Protein AF-D6TZQ7-F1 (afdb_monomer_lite)

InterPro domains:
  IPR000182 GNAT domain [PF00583] (3-52)
  IPR000182 GNAT domain [PS51186] (1-65)
  IPR016181 Acyl-CoA N-acyltransferase [SSF55729] (2-63)
  IPR050680 YpeA/RimI acetyltransferase [PTHR43420] (2-63)

Sequence (65 aa):
MSTHPDYRRKGLARSLILHALYRLRERGVTHVSISTAERNRRARPLYEKLGFQLVKTLPRYRKQT

Foldseek 3Di:
DDDDPVCPPVCPVVVVVVVVVVVCVVVVNPDDDDDDDPVPVVCVVSCVVVVDDDDDDDPPDDDDD

Organism: NCBI:txid485913

Secondary structure (DSSP, 8-state):
----GGGTTSSHHHHHHHHHHHHHHHTT---------TT-TTTHHHHHTTT-----PPP------

pLDDT: mean 80.65, std 13.12, range [46.47, 97.44]

Radius of gyration: 14.18 Å; chains: 1; bounding box: 38×27×33 Å

Structure (mmCIF, N/CA/C/O backbone):
data_AF-D6TZQ7-F1
#
_entry.id   AF-D6TZQ7-F1
#
loop_
_atom_site.group_PDB
_atom_site.id
_atom_site.type_symbol
_atom_site.label_atom_id
_atom_site.label_alt_id
_atom_site.label_comp_id
_atom_site.label_asym_id
_atom_site.label_entity_id
_atom_site.label_seq_id
_atom_site.pdbx_PDB_ins_code
_atom_site.Cartn_x
_atom_site.Cartn_y
_atom_site.Cartn_z
_atom_site.occupancy
_atom_site.B_iso_or_equiv
_atom_site.auth_seq_id
_atom_site.auth_comp_id
_atom_site.auth_asym_id
_atom_site.auth_atom_id
_atom_site.pdbx_PDB_model_num
ATOM 1 N N . MET A 1 1 ? 4.387 -11.736 -1.036 1.00 57.19 1 MET A N 1
ATOM 2 C CA . MET A 1 1 ? 3.680 -12.176 -2.259 1.00 57.19 1 MET A CA 1
ATOM 3 C C . MET A 1 1 ? 4.698 -12.569 -3.313 1.00 57.19 1 MET A C 1
ATOM 5 O O . MET A 1 1 ? 5.617 -11.796 -3.566 1.00 57.19 1 MET A O 1
ATOM 9 N N . SER A 1 2 ? 4.552 -13.757 -3.895 1.00 62.50 2 SER A N 1
ATOM 10 C CA . SER A 1 2 ? 5.320 -14.178 -5.067 1.00 62.50 2 SER A CA 1
ATOM 11 C C . SER A 1 2 ? 4.347 -14.279 -6.238 1.00 62.50 2 SER A C 1
ATOM 13 O O . SER A 1 2 ? 3.372 -15.016 -6.154 1.00 62.50 2 SER A O 1
ATOM 15 N N . THR A 1 3 ? 4.567 -13.500 -7.296 1.00 67.12 3 THR A N 1
ATOM 16 C CA . THR A 1 3 ? 3.877 -13.693 -8.579 1.00 67.12 3 THR A CA 1
ATOM 17 C C . THR A 1 3 ? 4.795 -14.534 -9.452 1.00 67.12 3 THR A C 1
ATOM 19 O O . THR A 1 3 ? 5.981 -14.188 -9.592 1.00 67.12 3 THR A O 1
ATOM 22 N N . 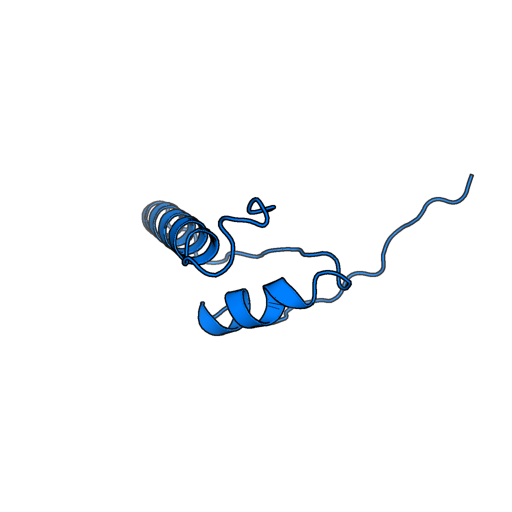HIS A 1 4 ? 4.254 -15.619 -10.016 1.00 72.75 4 HIS A N 1
ATOM 23 C CA . HIS A 1 4 ? 4.966 -16.480 -10.960 1.00 72.75 4 HIS A CA 1
ATOM 24 C C . HIS A 1 4 ? 5.658 -15.614 -12.029 1.00 72.75 4 HIS A C 1
ATOM 26 O O . HIS A 1 4 ? 5.037 -14.647 -12.486 1.00 72.75 4 HIS A O 1
ATOM 32 N N . PRO A 1 5 ? 6.934 -15.873 -12.380 1.00 69.94 5 PRO A N 1
ATOM 33 C CA . PRO A 1 5 ? 7.715 -15.025 -13.282 1.00 69.94 5 PRO A CA 1
ATOM 34 C C . PRO A 1 5 ? 6.965 -14.596 -14.548 1.00 69.94 5 PRO A C 1
ATOM 36 O O . PRO A 1 5 ? 6.939 -13.402 -14.847 1.00 69.94 5 PRO A O 1
ATOM 39 N N . ASP A 1 6 ? 6.254 -15.530 -15.178 1.00 77.19 6 ASP A N 1
ATOM 40 C CA . ASP A 1 6 ? 5.504 -15.337 -16.433 1.00 77.19 6 ASP A CA 1
ATOM 41 C C . ASP A 1 6 ? 4.267 -14.432 -16.303 1.00 77.19 6 ASP A C 1
ATOM 43 O O . ASP A 1 6 ? 3.692 -13.961 -17.286 1.00 77.19 6 ASP A O 1
ATOM 47 N N . TYR A 1 7 ? 3.845 -14.162 -15.070 1.00 68.69 7 TYR A N 1
ATOM 48 C CA . TYR A 1 7 ? 2.669 -13.355 -14.749 1.00 68.69 7 TYR A CA 1
ATOM 49 C C . TYR A 1 7 ? 3.039 -12.024 -14.084 1.00 68.69 7 TYR A C 1
ATOM 51 O O . TYR A 1 7 ? 2.175 -11.267 -13.632 1.00 68.69 7 TYR A O 1
ATOM 59 N N . ARG A 1 8 ? 4.335 -11.697 -14.021 1.00 72.50 8 ARG A N 1
ATOM 60 C CA . ARG A 1 8 ? 4.804 -10.396 -13.532 1.00 72.50 8 ARG A CA 1
ATOM 61 C C . ARG A 1 8 ? 4.438 -9.289 -14.520 1.00 72.50 8 ARG A C 1
ATOM 63 O O . ARG A 1 8 ? 4.154 -9.533 -15.683 1.00 72.50 8 ARG A O 1
ATOM 70 N N . ARG A 1 9 ? 4.442 -8.042 -14.037 1.00 71.19 9 ARG A N 1
ATOM 71 C CA . ARG A 1 9 ? 4.135 -6.822 -14.817 1.00 71.19 9 ARG A CA 1
ATOM 72 C C . ARG A 1 9 ? 2.716 -6.741 -15.409 1.00 71.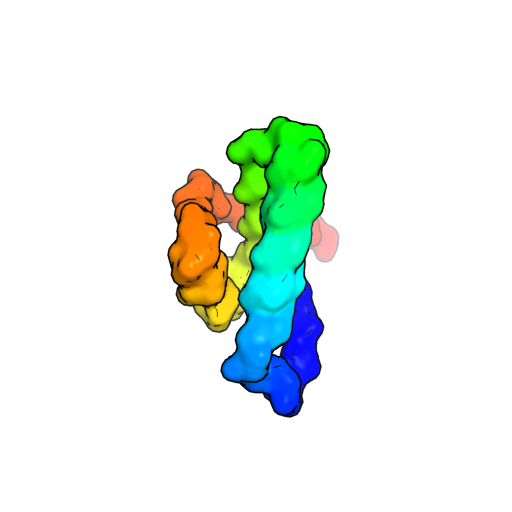19 9 ARG A C 1
ATOM 74 O O . ARG A 1 9 ? 2.376 -5.708 -15.960 1.00 71.19 9 ARG A O 1
ATOM 81 N N . LYS A 1 10 ? 1.852 -7.734 -15.180 1.00 77.69 10 LYS A N 1
ATOM 82 C CA . LYS A 1 10 ? 0.425 -7.719 -15.557 1.00 77.69 10 LYS A CA 1
ATOM 83 C C . LYS A 1 10 ? -0.494 -7.039 -14.528 1.00 77.69 10 LYS A C 1
ATOM 85 O O . LYS A 1 10 ? -1.697 -7.244 -14.532 1.00 77.69 10 LYS A O 1
ATOM 90 N N . GLY A 1 11 ? 0.063 -6.301 -13.568 1.00 79.44 11 GLY A N 1
ATOM 91 C CA . GLY A 1 11 ? -0.726 -5.613 -12.536 1.00 79.44 11 GLY A CA 1
ATOM 92 C C . GLY A 1 11 ? -1.359 -6.505 -11.455 1.00 79.44 11 GLY A C 1
ATOM 93 O O . GLY A 1 11 ? -1.909 -5.963 -10.506 1.00 79.44 11 GLY A O 1
ATOM 94 N N . LEU A 1 12 ? -1.222 -7.835 -11.505 1.00 82.69 12 LEU A N 1
ATOM 95 C CA . LEU A 1 12 ? -1.867 -8.763 -10.554 1.00 82.69 12 LEU A CA 1
ATOM 96 C C . LEU A 1 12 ? -1.584 -8.445 -9.078 1.00 82.69 12 LEU A C 1
ATOM 98 O O . LEU A 1 12 ? -2.494 -8.421 -8.253 1.00 82.69 12 LEU A O 1
ATOM 102 N N . ALA A 1 13 ? -0.325 -8.149 -8.741 1.00 83.50 13 ALA A N 1
ATOM 103 C CA . ALA A 1 13 ? 0.042 -7.770 -7.378 1.00 83.50 13 ALA A CA 1
ATOM 104 C C . ALA A 1 13 ? -0.643 -6.464 -6.940 1.00 83.50 13 ALA A C 1
ATOM 106 O O . ALA A 1 13 ? -1.074 -6.354 -5.797 1.00 83.50 13 ALA A O 1
ATOM 107 N N . ARG A 1 14 ? -0.794 -5.501 -7.859 1.00 86.75 14 ARG A N 1
ATOM 108 C CA . ARG A 1 14 ? -1.497 -4.238 -7.607 1.00 86.75 14 ARG A CA 1
ATOM 109 C C . ARG A 1 14 ? -2.976 -4.495 -7.325 1.00 86.75 14 ARG A C 1
ATOM 111 O O . ARG A 1 14 ? -3.485 -3.993 -6.330 1.00 86.75 14 ARG A O 1
ATOM 118 N N . SER A 1 15 ? -3.638 -5.296 -8.162 1.00 89.81 15 SER A N 1
ATOM 119 C CA . SER A 1 15 ? -5.062 -5.616 -8.009 1.00 89.81 15 SER A CA 1
ATOM 120 C C . SER A 1 15 ? -5.349 -6.314 -6.682 1.00 89.81 15 SER A C 1
ATOM 122 O O . SER A 1 15 ? -6.287 -5.941 -5.985 1.00 89.81 15 SER A O 1
ATOM 124 N N . LEU A 1 16 ? -4.501 -7.269 -6.288 1.00 89.56 16 LEU A N 1
ATOM 125 C CA . LEU A 1 16 ? -4.629 -7.962 -5.006 1.00 89.56 16 LEU A CA 1
ATOM 126 C C . LEU A 1 16 ? -4.484 -7.010 -3.812 1.00 89.56 16 LEU A C 1
ATOM 128 O O . LEU A 1 16 ? -5.285 -7.076 -2.883 1.00 89.56 16 LEU A O 1
ATOM 132 N N . ILE A 1 17 ? -3.493 -6.110 -3.838 1.00 90.44 17 ILE A N 1
ATOM 133 C CA . ILE A 1 17 ? -3.288 -5.148 -2.746 1.00 90.44 17 ILE A CA 1
ATOM 134 C C . ILE A 1 17 ? -4.461 -4.166 -2.670 1.00 90.44 17 ILE A C 1
ATOM 136 O O . ILE A 1 17 ? -4.978 -3.932 -1.584 1.00 90.44 17 ILE A O 1
ATOM 140 N N . LEU A 1 18 ? -4.924 -3.632 -3.803 1.00 92.38 18 LEU A N 1
ATOM 141 C CA . LEU A 1 18 ? -6.069 -2.717 -3.830 1.00 92.38 18 LEU A CA 1
ATOM 142 C C . LEU A 1 18 ? -7.349 -3.382 -3.318 1.00 92.38 18 LEU A C 1
ATOM 144 O O . LEU A 1 18 ? -8.065 -2.783 -2.520 1.00 92.38 18 LEU A O 1
ATOM 148 N N . HIS A 1 19 ? -7.612 -4.627 -3.719 1.00 94.25 19 HIS A N 1
ATOM 149 C CA . HIS A 1 19 ? -8.758 -5.376 -3.213 1.00 94.25 19 HIS A CA 1
ATOM 150 C C . HIS A 1 19 ? -8.662 -5.595 -1.696 1.00 94.25 19 HIS A C 1
ATOM 152 O O . HIS A 1 19 ? -9.638 -5.388 -0.979 1.00 94.25 19 HIS A O 1
ATOM 158 N N . ALA A 1 20 ? -7.480 -5.951 -1.183 1.00 92.94 20 ALA A N 1
ATOM 159 C CA . ALA A 1 20 ? -7.268 -6.094 0.254 1.00 92.94 20 ALA A CA 1
ATOM 160 C C . ALA A 1 20 ? -7.492 -4.768 1.003 1.00 92.94 20 ALA A C 1
ATOM 162 O O . ALA A 1 20 ? -8.193 -4.753 2.011 1.00 92.94 20 ALA A O 1
ATOM 163 N N . LEU A 1 21 ? -6.957 -3.652 0.494 1.00 93.88 21 LEU A N 1
ATOM 164 C CA . LEU A 1 21 ? -7.154 -2.322 1.079 1.00 93.88 21 LEU A CA 1
ATOM 165 C C . LEU A 1 21 ? -8.629 -1.915 1.109 1.00 93.88 21 LEU A C 1
ATOM 167 O O . LEU A 1 21 ? -9.091 -1.397 2.121 1.00 93.88 21 LEU A O 1
ATOM 171 N N . TYR A 1 22 ? -9.376 -2.190 0.038 1.00 95.75 22 TYR A N 1
ATOM 172 C CA . TYR A 1 22 ? -10.815 -1.936 -0.010 1.00 95.75 22 TYR A CA 1
ATOM 173 C C . TYR A 1 22 ? -11.554 -2.697 1.100 1.00 95.75 22 TYR A C 1
ATOM 175 O O . TYR A 1 22 ? -12.263 -2.093 1.900 1.00 95.75 22 TYR A O 1
ATOM 183 N N . ARG A 1 23 ? -11.294 -4.003 1.234 1.00 96.44 23 ARG A N 1
ATOM 184 C CA . ARG A 1 23 ? -11.913 -4.852 2.267 1.00 96.44 23 ARG A CA 1
ATOM 185 C C . ARG A 1 23 ? -11.535 -4.434 3.689 1.00 96.44 23 ARG A C 1
ATOM 187 O O . ARG A 1 23 ? -12.334 -4.579 4.608 1.00 96.44 23 ARG A O 1
ATOM 194 N N . LEU A 1 24 ? -10.310 -3.952 3.889 1.00 95.25 24 LEU A N 1
ATOM 195 C CA . LEU A 1 24 ? -9.849 -3.439 5.181 1.00 95.25 24 LEU A CA 1
ATOM 196 C C . LEU A 1 24 ? -10.534 -2.111 5.522 1.00 95.25 24 LEU A C 1
ATOM 198 O O . LEU A 1 24 ? -10.966 -1.928 6.658 1.00 95.25 24 LEU A O 1
ATOM 202 N N . ARG A 1 25 ? -10.711 -1.231 4.532 1.00 95.25 25 ARG A N 1
ATOM 203 C CA . ARG A 1 25 ? -11.460 0.019 4.690 1.00 95.25 25 ARG A CA 1
ATOM 204 C C . A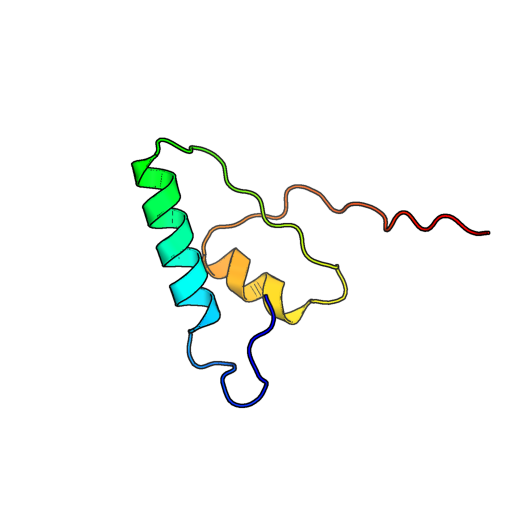RG A 1 25 ? -12.912 -0.237 5.090 1.00 95.25 25 ARG A C 1
ATOM 206 O O . ARG A 1 25 ? -13.392 0.413 6.010 1.00 95.25 25 ARG A O 1
ATOM 213 N N . GLU A 1 26 ? -13.588 -1.196 4.457 1.00 97.44 26 GLU A N 1
ATOM 214 C CA . GLU A 1 26 ? -14.963 -1.582 4.826 1.00 97.44 26 GLU A CA 1
ATOM 215 C C . GLU A 1 26 ? -15.076 -2.075 6.276 1.00 97.44 26 GLU A C 1
ATOM 217 O O . GLU A 1 26 ? -16.123 -1.947 6.901 1.00 97.44 26 GLU A O 1
ATOM 222 N N . ARG A 1 27 ? -13.985 -2.605 6.838 1.00 96.69 27 ARG A N 1
ATOM 223 C CA . ARG A 1 27 ? -13.901 -3.055 8.235 1.00 96.69 27 ARG A CA 1
ATOM 224 C C . ARG A 1 27 ? -13.479 -1.951 9.209 1.00 96.69 27 ARG A C 1
ATOM 226 O O . ARG A 1 27 ? -13.224 -2.247 10.371 1.00 96.69 27 ARG A O 1
ATOM 233 N N . GLY A 1 28 ? -13.353 -0.705 8.751 1.00 97.00 28 GLY A N 1
ATOM 234 C CA . GLY A 1 28 ? -12.935 0.426 9.584 1.00 97.00 28 GLY A CA 1
ATOM 235 C C . GLY A 1 28 ? -11.442 0.444 9.932 1.00 97.00 28 GLY A C 1
ATOM 236 O O . GLY A 1 28 ? -11.033 1.161 10.841 1.00 97.00 28 GLY A O 1
ATOM 237 N N . VAL A 1 29 ? -10.605 -0.326 9.229 1.00 96.69 29 VAL A N 1
ATOM 238 C CA . VAL A 1 29 ? -9.153 -0.304 9.448 1.00 96.69 29 VAL A CA 1
ATOM 239 C C . VAL A 1 29 ? -8.577 1.010 8.928 1.00 96.69 29 VAL A C 1
ATOM 241 O O . VAL A 1 29 ? -8.732 1.349 7.757 1.00 96.69 29 VAL A O 1
ATOM 244 N N . THR A 1 30 ? -7.866 1.729 9.794 1.00 93.62 30 THR A N 1
ATOM 245 C CA . THR A 1 30 ? -7.281 3.044 9.484 1.00 93.62 30 THR A CA 1
ATOM 246 C C . THR A 1 30 ? -5.799 2.980 9.123 1.00 93.62 30 THR A C 1
ATOM 248 O O . THR A 1 30 ? -5.282 3.902 8.501 1.00 93.62 30 THR A O 1
ATOM 251 N N . HIS A 1 31 ? -5.113 1.889 9.481 1.00 92.25 31 HIS A N 1
ATOM 252 C CA . HIS A 1 31 ? -3.676 1.723 9.272 1.00 92.25 31 HIS A CA 1
ATOM 253 C C . HIS A 1 31 ? -3.356 0.329 8.734 1.00 92.25 31 HIS A C 1
ATOM 255 O O . HIS A 1 31 ? -3.798 -0.681 9.280 1.00 92.25 31 HIS A O 1
ATOM 261 N N . VAL A 1 32 ? -2.544 0.271 7.676 1.00 92.75 32 VAL A N 1
ATOM 262 C CA . VAL A 1 32 ? -2.081 -0.978 7.058 1.00 92.75 32 VAL A CA 1
ATOM 263 C C . VAL A 1 32 ? -0.576 -0.894 6.855 1.00 92.75 32 VAL A C 1
ATOM 265 O O . VAL A 1 32 ? -0.075 0.056 6.259 1.00 92.75 32 VAL A O 1
ATOM 268 N N . SER A 1 33 ? 0.153 -1.902 7.325 1.00 90.38 33 SER A N 1
ATOM 269 C CA . SER A 1 33 ? 1.599 -2.007 7.144 1.00 90.38 33 SER A CA 1
ATOM 270 C C . SER A 1 33 ? 1.957 -3.289 6.396 1.00 90.38 33 SER A C 1
ATOM 272 O O . SER A 1 33 ? 1.319 -4.330 6.550 1.00 90.38 33 SER A O 1
ATOM 274 N N . ILE A 1 34 ? 2.981 -3.209 5.545 1.00 86.50 34 ILE A N 1
ATOM 275 C CA . ILE A 1 34 ? 3.509 -4.352 4.797 1.00 86.50 34 ILE A CA 1
ATOM 276 C C . ILE A 1 34 ? 5.005 -4.441 5.072 1.00 86.50 34 ILE A C 1
ATOM 278 O O . ILE A 1 34 ? 5.762 -3.518 4.778 1.00 86.50 34 ILE A O 1
ATOM 282 N N . SER A 1 35 ? 5.449 -5.575 5.609 1.00 83.06 35 SER A N 1
ATOM 283 C CA . SER A 1 35 ? 6.871 -5.861 5.792 1.00 83.06 35 SER A CA 1
ATOM 284 C C . SER A 1 35 ? 7.404 -6.674 4.618 1.00 83.06 35 SER A C 1
ATOM 286 O O . SER A 1 35 ? 6.829 -7.684 4.213 1.00 83.06 35 SER A O 1
ATOM 288 N N . THR A 1 36 ? 8.532 -6.243 4.058 1.00 78.88 36 THR A N 1
ATOM 289 C CA . THR A 1 36 ? 9.183 -6.919 2.930 1.00 78.88 36 THR A CA 1
ATOM 290 C C . THR A 1 36 ? 10.669 -7.029 3.219 1.00 78.88 36 THR A C 1
ATOM 292 O O . THR A 1 36 ? 11.249 -6.128 3.822 1.00 78.88 36 THR A O 1
ATOM 295 N N . ALA A 1 37 ? 11.300 -8.127 2.801 1.00 75.31 37 ALA A N 1
ATOM 296 C CA . ALA A 1 37 ? 12.747 -8.233 2.910 1.00 75.31 37 ALA A CA 1
ATOM 297 C C . ALA A 1 37 ? 13.402 -7.129 2.068 1.00 75.31 37 ALA A C 1
ATOM 299 O O . ALA A 1 37 ? 13.036 -6.955 0.910 1.00 75.31 37 ALA A O 1
ATOM 300 N N . GLU A 1 38 ? 14.409 -6.445 2.608 1.00 65.62 38 GLU A N 1
ATOM 301 C CA . GLU A 1 38 ? 15.094 -5.336 1.928 1.00 65.62 38 GLU A CA 1
ATOM 302 C C . GLU A 1 38 ? 15.670 -5.720 0.554 1.00 65.62 38 GLU A C 1
ATOM 304 O O . GLU A 1 38 ? 15.645 -4.938 -0.397 1.00 65.62 38 GLU A O 1
ATOM 309 N N . ARG A 1 39 ? 16.089 -6.982 0.410 1.00 65.44 39 ARG A N 1
ATOM 310 C CA . ARG A 1 39 ? 16.532 -7.563 -0.865 1.00 65.44 39 ARG A CA 1
ATOM 311 C C . ARG A 1 39 ? 15.441 -7.607 -1.945 1.00 65.44 39 ARG A C 1
ATOM 313 O O . ARG A 1 39 ? 15.747 -7.738 -3.125 1.00 65.44 39 ARG A O 1
ATOM 320 N N . ASN A 1 40 ? 14.166 -7.478 -1.576 1.00 66.56 40 ASN A N 1
ATOM 321 C CA . ASN A 1 40 ? 13.034 -7.429 -2.498 1.00 66.56 40 ASN A CA 1
ATOM 322 C C . ASN A 1 40 ? 12.805 -6.006 -3.039 1.00 66.56 40 ASN A C 1
ATOM 324 O O . ASN A 1 40 ? 11.706 -5.451 -2.973 1.00 66.56 40 ASN A O 1
ATOM 328 N N . ARG A 1 41 ? 13.861 -5.418 -3.615 1.00 64.56 41 ARG A N 1
ATOM 329 C CA . ARG A 1 41 ? 13.855 -4.047 -4.155 1.00 64.56 41 ARG A CA 1
ATOM 330 C C . ARG A 1 41 ? 12.800 -3.824 -5.239 1.00 64.56 41 ARG A C 1
ATOM 332 O O . ARG A 1 41 ? 12.331 -2.707 -5.412 1.00 64.56 41 ARG A O 1
ATOM 339 N N . ARG A 1 42 ? 12.375 -4.884 -5.936 1.00 71.00 42 ARG A N 1
ATOM 340 C CA . ARG A 1 42 ? 11.353 -4.814 -6.995 1.00 71.00 42 ARG A CA 1
ATOM 341 C C . ARG A 1 42 ? 9.956 -4.473 -6.477 1.00 71.00 42 ARG A C 1
ATOM 343 O O . ARG A 1 42 ? 9.129 -4.024 -7.262 1.00 71.00 42 ARG A O 1
ATOM 350 N N . ALA A 1 43 ? 9.685 -4.700 -5.192 1.00 73.50 43 ALA A N 1
ATOM 351 C CA . ALA A 1 43 ? 8.366 -4.468 -4.619 1.00 73.50 43 ALA A CA 1
ATOM 352 C C . ALA A 1 43 ? 8.192 -3.037 -4.074 1.00 73.50 43 ALA A C 1
ATOM 354 O O . ALA A 1 43 ? 7.066 -2.554 -4.038 1.00 73.50 43 ALA A O 1
ATOM 355 N N . ARG A 1 44 ? 9.282 -2.332 -3.724 1.00 79.69 44 ARG A N 1
ATOM 356 C CA . ARG A 1 44 ? 9.229 -0.948 -3.206 1.00 79.69 44 ARG A CA 1
ATOM 357 C C . ARG A 1 44 ? 8.476 0.019 -4.141 1.00 79.69 44 ARG A C 1
ATOM 359 O O . ARG A 1 44 ? 7.488 0.583 -3.677 1.00 79.69 44 ARG A O 1
ATOM 366 N N . PRO A 1 45 ? 8.791 0.103 -5.453 1.00 85.25 45 PRO A N 1
ATOM 367 C CA . PRO A 1 45 ? 8.082 1.017 -6.354 1.00 85.25 45 PRO A CA 1
ATOM 368 C C . PRO A 1 45 ? 6.588 0.705 -6.507 1.00 85.25 45 PRO A C 1
ATOM 370 O O . PRO A 1 45 ? 5.799 1.584 -6.841 1.00 85.25 45 PRO A O 1
ATOM 373 N N . LEU A 1 46 ? 6.175 -0.553 -6.302 1.00 85.69 46 LEU A N 1
ATOM 374 C CA . LEU A 1 46 ? 4.760 -0.928 -6.323 1.00 85.69 46 LEU A CA 1
ATOM 375 C C . LEU A 1 46 ? 4.027 -0.364 -5.102 1.00 85.69 46 LEU A C 1
ATOM 377 O O . LEU A 1 46 ? 2.938 0.177 -5.261 1.00 85.69 46 LEU A O 1
ATOM 381 N N . TYR A 1 47 ? 4.606 -0.499 -3.908 1.00 88.00 47 TYR A N 1
ATOM 382 C CA . TYR A 1 47 ? 3.993 0.000 -2.676 1.00 88.00 47 TYR A CA 1
ATOM 383 C C . TYR A 1 47 ? 3.940 1.530 -2.655 1.00 88.00 47 TYR A C 1
ATOM 385 O O . TYR A 1 47 ? 2.894 2.086 -2.335 1.00 88.00 47 TYR A O 1
ATOM 393 N N . GLU A 1 48 ? 5.007 2.2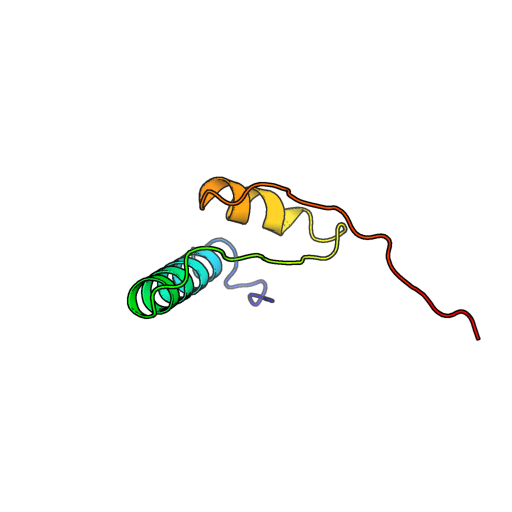00 -3.092 1.00 88.31 48 GLU A N 1
ATOM 394 C CA . GLU A 1 48 ? 5.049 3.665 -3.217 1.00 88.31 48 GLU A CA 1
ATOM 395 C C . GLU A 1 48 ? 3.954 4.182 -4.163 1.00 88.31 48 GLU A C 1
ATOM 397 O O . GLU A 1 48 ? 3.197 5.081 -3.807 1.00 88.31 48 GLU A O 1
ATOM 402 N N . LYS A 1 49 ? 3.768 3.545 -5.331 1.00 89.31 49 LYS A N 1
ATOM 403 C CA . LYS A 1 49 ? 2.668 3.869 -6.266 1.00 89.31 49 LYS A CA 1
ATOM 404 C C . LYS A 1 49 ? 1.267 3.629 -5.698 1.00 89.31 49 LYS A C 1
ATOM 406 O O . LYS A 1 49 ? 0.293 4.108 -6.271 1.00 89.31 49 LYS A O 1
ATOM 411 N N . LEU A 1 50 ? 1.152 2.842 -4.632 1.00 89.75 50 LEU A N 1
ATOM 412 C CA . LEU A 1 50 ? -0.100 2.570 -3.929 1.00 89.75 50 LEU A CA 1
ATOM 413 C C . LEU A 1 50 ? -0.290 3.467 -2.694 1.00 89.75 50 LEU A C 1
ATOM 415 O O . LEU A 1 50 ? -1.263 3.281 -1.971 1.00 89.75 50 LEU A O 1
ATOM 419 N N . GLY A 1 51 ? 0.609 4.429 -2.461 1.00 91.06 51 GLY A N 1
ATOM 420 C CA . GLY A 1 51 ? 0.530 5.382 -1.353 1.00 91.06 51 GLY A CA 1
ATOM 421 C C . GLY A 1 51 ? 1.153 4.892 -0.046 1.00 91.06 51 GLY A C 1
ATOM 422 O O . GLY A 1 51 ? 1.062 5.585 0.963 1.00 91.06 51 GLY A O 1
ATOM 423 N N . PHE A 1 52 ? 1.802 3.724 -0.033 1.00 91.62 52 PHE A N 1
ATOM 424 C CA . PHE A 1 52 ? 2.565 3.297 1.138 1.00 91.62 52 PHE A CA 1
ATOM 425 C C . PHE A 1 52 ? 3.850 4.110 1.265 1.00 91.62 52 PHE A C 1
ATOM 427 O O . PHE A 1 52 ? 4.525 4.399 0.277 1.00 91.62 52 PHE A O 1
ATOM 434 N N . GLN A 1 53 ? 4.227 4.388 2.507 1.00 89.62 53 GLN A N 1
ATOM 435 C CA . GLN A 1 53 ? 5.465 5.073 2.856 1.00 89.62 53 GLN A CA 1
ATOM 436 C C . GLN A 1 53 ? 6.344 4.157 3.712 1.00 89.62 53 GLN A C 1
ATOM 438 O O . GLN A 1 53 ? 5.849 3.301 4.451 1.00 89.62 53 GLN A O 1
ATOM 443 N N . LEU A 1 54 ? 7.666 4.309 3.603 1.00 87.25 54 LEU A N 1
ATOM 444 C CA . LEU A 1 54 ? 8.600 3.570 4.448 1.00 87.25 54 LEU A CA 1
ATOM 445 C C . LEU A 1 54 ? 8.520 4.109 5.881 1.00 87.25 54 LEU A C 1
ATOM 447 O O . LEU A 1 54 ? 8.953 5.223 6.144 1.00 87.25 54 LEU A O 1
ATOM 451 N N . VAL A 1 55 ? 8.007 3.293 6.804 1.00 86.19 55 VAL A N 1
ATOM 452 C CA . VAL A 1 55 ? 7.894 3.664 8.227 1.00 86.19 55 VAL A CA 1
ATOM 453 C C . VAL A 1 55 ? 9.086 3.165 9.046 1.00 86.19 55 VAL A C 1
ATOM 455 O O . VAL A 1 55 ? 9.549 3.850 9.953 1.00 86.19 55 VAL A O 1
ATOM 458 N N . LYS A 1 56 ? 9.599 1.959 8.759 1.00 84.06 56 LYS A N 1
ATOM 459 C CA . LYS A 1 56 ? 10.704 1.365 9.526 1.00 84.06 56 LYS A CA 1
ATOM 460 C C . LYS A 1 56 ? 11.445 0.294 8.729 1.00 84.06 56 LYS A C 1
ATOM 462 O O . LYS A 1 56 ? 10.819 -0.552 8.091 1.00 84.06 56 LYS A O 1
ATOM 467 N N . THR A 1 57 ? 12.770 0.282 8.846 1.00 81.88 57 THR A N 1
ATOM 468 C CA . THR A 1 57 ? 13.617 -0.844 8.430 1.00 81.88 57 THR A CA 1
ATOM 469 C C . THR A 1 57 ? 14.000 -1.632 9.676 1.00 81.88 57 THR A C 1
ATOM 471 O O . THR A 1 57 ? 14.565 -1.076 10.615 1.00 81.88 57 THR A O 1
ATOM 474 N N . LEU A 1 58 ? 13.652 -2.918 9.714 1.00 76.19 58 LEU A N 1
ATOM 475 C CA . LEU A 1 58 ? 13.983 -3.798 10.835 1.00 76.19 58 LEU A CA 1
ATOM 476 C C . LEU A 1 58 ? 15.240 -4.611 10.497 1.00 76.19 58 LEU A C 1
ATOM 478 O O . LEU A 1 58 ? 15.284 -5.211 9.416 1.00 76.19 58 LEU A O 1
ATOM 482 N N . PRO A 1 59 ? 16.244 -4.672 11.393 1.00 75.81 59 PRO A N 1
ATOM 483 C CA . PRO A 1 59 ? 17.397 -5.533 11.191 1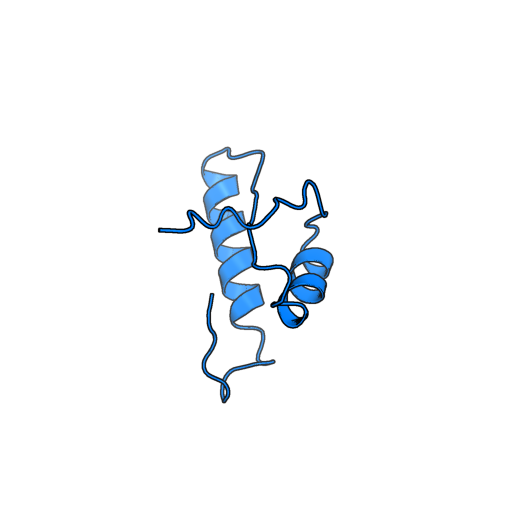.00 75.81 59 PRO A CA 1
ATOM 484 C C . PRO A 1 59 ? 16.942 -6.992 11.154 1.00 75.81 59 PRO A C 1
ATOM 486 O O . PRO A 1 59 ? 16.037 -7.414 11.878 1.00 75.81 59 PRO A O 1
ATOM 489 N N . ARG A 1 60 ? 17.566 -7.782 10.280 1.00 66.88 60 ARG A N 1
ATOM 490 C CA . ARG A 1 60 ? 17.243 -9.201 10.146 1.00 66.88 60 ARG A CA 1
ATOM 491 C C . ARG A 1 60 ? 17.747 -9.930 11.389 1.00 66.88 60 ARG A C 1
ATOM 493 O O . ARG A 1 60 ? 18.942 -10.174 11.513 1.00 66.88 60 ARG A O 1
ATOM 500 N N . TYR A 1 61 ? 16.842 -10.286 12.296 1.00 58.97 61 TYR A N 1
ATOM 501 C CA . TYR A 1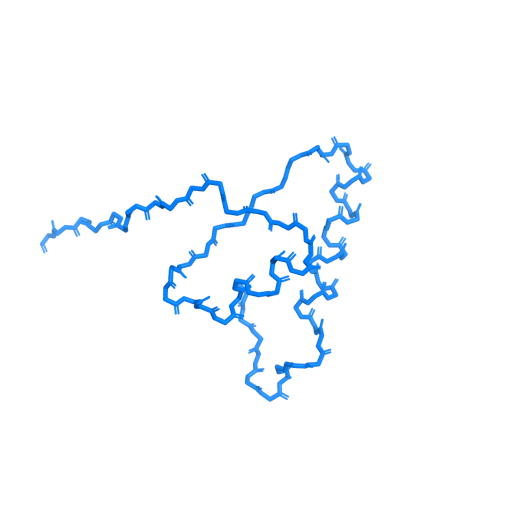 61 ? 17.198 -11.090 13.460 1.00 58.97 61 TYR A CA 1
ATOM 502 C C . TYR A 1 61 ? 17.595 -12.499 12.992 1.00 58.97 61 TYR A C 1
ATOM 504 O O . TYR A 1 61 ? 16.773 -13.239 12.447 1.00 58.97 61 TYR A O 1
ATOM 512 N N . ARG A 1 62 ? 18.874 -12.851 13.144 1.00 59.62 62 ARG A N 1
ATOM 513 C CA . ARG A 1 62 ? 19.401 -14.202 12.921 1.00 59.62 62 ARG A CA 1
ATOM 514 C C . ARG A 1 62 ? 19.928 -14.696 14.264 1.00 59.62 62 ARG A C 1
ATOM 516 O O . ARG A 1 62 ? 20.956 -14.204 14.715 1.00 59.62 62 ARG A O 1
ATOM 523 N N . LYS A 1 63 ? 19.243 -15.659 14.892 1.00 46.47 63 LYS A N 1
ATOM 524 C CA . LYS A 1 63 ? 19.877 -16.469 15.941 1.00 46.47 63 LYS A CA 1
ATOM 525 C C . LYS A 1 63 ? 20.974 -17.293 15.265 1.00 46.47 63 LYS A C 1
ATOM 527 O O . LYS A 1 63 ? 20.684 -18.047 14.339 1.00 46.47 63 LYS A O 1
ATOM 532 N N . GLN A 1 64 ? 22.221 -17.052 15.653 1.00 48.69 64 GLN A N 1
ATOM 533 C CA . GLN A 1 64 ? 23.326 -17.972 15.403 1.00 48.69 64 GLN A CA 1
ATOM 534 C C . GLN A 1 64 ? 23.203 -19.091 16.442 1.00 48.69 64 GLN A C 1
ATOM 536 O O . GLN A 1 64 ? 23.053 -18.810 17.631 1.00 48.69 64 GLN A O 1
ATOM 541 N N . THR A 1 65 ? 23.182 -20.332 15.976 1.00 49.47 65 THR A N 1
ATOM 542 C CA . THR A 1 65 ? 23.455 -21.538 16.760 1.00 49.47 65 THR A CA 1
ATOM 543 C C . THR A 1 65 ? 24.589 -22.240 16.044 1.00 49.47 65 THR A C 1
ATOM 545 O O . THR A 1 65 ? 24.580 -22.175 14.789 1.00 49.47 65 THR A O 1
#